Protein AF-A0A938IFK8-F1 (afdb_monomer_lite)

Secondary structure (DSSP, 8-state):
----------SHHHHHHHHHHHHHHHHHHHHHHHHTT--HHHHHHHHHHHHHHHHHHHHHHHT-TTSS-HHHHHHHTHHHHHHHHHHHHHHHHHHH-TTSS--TTEEE-TTT-SEEE-HHHHHHTTPPPTT--------------

pLDDT: mean 73.07, std 14.91, range [34.22, 92.19]

Foldseek 3Di:
DDDPPPPCPPCPVVLVVVLVVLVVVLVVLLVVCVVVVPDPVVNVVSNVVSVVVSVVSCCVPVVVVVDDDPVVVVVVVCVVVVVVVVCVVCVVVVVVPPPPDDDDQWDQDPVVRDTWGHCVVCVVVVHHGPDPDDPPDDDPDDDDD

Radius of gyration: 30.33 Å; chains: 1; bounding box: 109×41×62 Å

Structure (mmCIF, N/CA/C/O backbone):
data_AF-A0A938IFK8-F1
#
_entry.id   AF-A0A938IFK8-F1
#
loop_
_atom_site.group_PDB
_atom_site.id
_atom_site.type_symbol
_atom_site.label_atom_id
_atom_site.label_alt_id
_atom_site.label_comp_id
_atom_site.label_asym_id
_atom_site.label_entity_id
_atom_site.label_seq_id
_atom_site.pdbx_PDB_ins_code
_atom_site.Cartn_x
_atom_site.Cartn_y
_atom_site.Cartn_z
_atom_site.occupancy
_atom_site.B_iso_or_equiv
_atom_site.auth_seq_id
_atom_site.auth_comp_id
_atom_site.auth_asym_id
_atom_site.auth_atom_id
_atom_site.pdbx_PDB_model_num
ATOM 1 N N . MET A 1 1 ? -34.708 -2.913 42.495 1.00 46.12 1 MET A N 1
ATOM 2 C CA . MET A 1 1 ? -33.291 -2.964 42.077 1.00 46.12 1 MET A CA 1
ATOM 3 C C . MET A 1 1 ? -33.180 -3.944 40.924 1.00 46.12 1 MET A C 1
ATOM 5 O O . MET A 1 1 ? -33.253 -5.138 41.151 1.00 46.12 1 MET A O 1
ATOM 9 N N . SER A 1 2 ? -33.110 -3.432 39.698 1.00 47.25 2 SER A N 1
ATOM 10 C CA . SER A 1 2 ? -32.888 -4.217 38.480 1.00 47.25 2 SER A CA 1
ATOM 11 C C . SER A 1 2 ? -31.828 -3.465 37.691 1.00 47.25 2 SER A C 1
ATOM 13 O O . SER A 1 2 ? -32.149 -2.596 36.883 1.00 47.25 2 SER A O 1
ATOM 15 N N . GLY A 1 3 ? -30.567 -3.704 38.052 1.00 47.19 3 GLY A N 1
ATOM 16 C CA . GLY A 1 3 ? -29.423 -3.225 37.293 1.00 47.19 3 GLY A CA 1
ATOM 17 C C . GLY A 1 3 ? -29.429 -3.939 35.952 1.00 47.19 3 GLY A C 1
ATOM 18 O O . GLY A 1 3 ? -29.104 -5.118 35.874 1.00 47.19 3 GLY A O 1
ATOM 19 N N . HIS A 1 4 ? -29.868 -3.242 34.909 1.00 52.50 4 HIS A N 1
ATOM 20 C CA . HIS A 1 4 ? -29.527 -3.632 33.554 1.00 52.50 4 HIS A CA 1
ATOM 21 C C . HIS A 1 4 ? -28.068 -3.244 33.366 1.00 52.50 4 HIS A C 1
ATOM 23 O O . HIS A 1 4 ? -27.755 -2.095 33.061 1.00 52.50 4 HIS A O 1
ATOM 29 N N . ASP A 1 5 ? -27.190 -4.209 33.619 1.00 51.72 5 ASP A N 1
ATOM 30 C CA . ASP A 1 5 ? -25.794 -4.152 33.228 1.00 51.72 5 ASP A CA 1
ATOM 31 C C . ASP A 1 5 ? -25.744 -4.039 31.704 1.00 51.72 5 ASP A C 1
ATOM 33 O O . ASP A 1 5 ? -25.786 -5.011 30.947 1.00 51.72 5 ASP A O 1
ATOM 37 N N . GLU A 1 6 ? -25.723 -2.791 31.251 1.00 50.50 6 GLU A N 1
ATOM 38 C CA . GLU A 1 6 ? -25.460 -2.374 29.889 1.00 50.50 6 GLU A CA 1
ATOM 39 C C . GLU A 1 6 ? -23.988 -2.697 29.600 1.00 50.50 6 GLU A C 1
ATOM 41 O O . GLU A 1 6 ? -23.097 -1.844 29.606 1.00 50.50 6 GLU A O 1
ATOM 46 N N . HIS A 1 7 ? -23.700 -3.989 29.426 1.00 50.47 7 HIS A N 1
ATOM 47 C CA . HIS A 1 7 ? -22.399 -4.471 29.011 1.00 50.47 7 HIS A CA 1
ATOM 48 C C . HIS A 1 7 ? -22.117 -3.880 27.639 1.00 50.47 7 HIS A C 1
ATOM 50 O O . HIS A 1 7 ? -22.603 -4.352 26.610 1.00 50.47 7 HIS A O 1
ATOM 56 N N . LYS A 1 8 ? -21.308 -2.827 27.667 1.00 48.28 8 LYS A N 1
ATOM 57 C CA . LYS A 1 8 ? -20.650 -2.120 26.574 1.00 48.28 8 LYS A CA 1
ATOM 58 C C . LYS A 1 8 ? -19.746 -3.095 25.799 1.00 48.28 8 LYS A C 1
ATOM 60 O O . LYS A 1 8 ? -18.532 -2.935 25.753 1.00 48.28 8 LYS A O 1
ATOM 65 N N . ASN A 1 9 ? -20.339 -4.132 25.206 1.00 49.53 9 ASN A N 1
ATOM 66 C CA . ASN A 1 9 ? -19.753 -5.025 24.215 1.00 49.53 9 ASN A CA 1
ATOM 67 C C . ASN A 1 9 ? -19.531 -4.182 22.962 1.00 49.53 9 ASN A C 1
ATOM 69 O O . ASN A 1 9 ? -20.350 -4.127 22.046 1.00 49.53 9 ASN A O 1
ATOM 73 N N . PHE A 1 10 ? -18.463 -3.398 23.003 1.00 53.84 10 PHE A N 1
ATOM 74 C CA . PHE A 1 10 ? -18.147 -2.360 22.047 1.00 53.84 10 PHE A CA 1
ATOM 75 C C . PHE A 1 10 ? -17.794 -2.996 20.695 1.00 53.84 10 PHE A C 1
ATOM 77 O O . PHE A 1 10 ? -16.638 -3.276 20.422 1.00 53.84 10 PHE A O 1
ATOM 84 N N . ASN A 1 11 ? -18.824 -3.267 19.886 1.00 67.00 11 ASN A N 1
ATOM 85 C CA . ASN A 1 11 ? -18.899 -3.349 18.417 1.00 67.00 11 ASN A CA 1
ATOM 86 C C . ASN A 1 11 ? -17.776 -4.038 17.607 1.00 67.00 11 ASN A C 1
ATOM 88 O O . ASN A 1 11 ? -17.792 -3.933 16.381 1.00 67.00 11 ASN A O 1
ATOM 92 N N . ALA A 1 12 ? -16.866 -4.796 18.213 1.00 69.25 12 ALA A N 1
ATOM 93 C CA . ALA A 1 12 ? -15.831 -5.551 17.507 1.00 69.25 12 ALA A CA 1
ATOM 94 C C . ALA A 1 12 ? -16.428 -6.504 16.467 1.00 69.25 12 ALA A C 1
ATOM 96 O O . ALA A 1 12 ? -16.070 -6.454 15.292 1.00 69.25 12 ALA A O 1
ATOM 97 N N . ASN A 1 13 ? -17.445 -7.270 16.867 1.00 74.62 13 ASN A N 1
ATOM 98 C CA . ASN A 1 13 ? -18.152 -8.188 15.974 1.00 74.62 13 ASN A CA 1
ATOM 99 C C . ASN A 1 13 ? -18.848 -7.459 14.812 1.00 74.62 13 ASN A C 1
ATOM 101 O O . ASN A 1 13 ? -18.874 -7.963 13.694 1.00 74.62 13 ASN A O 1
ATOM 105 N N . LYS A 1 14 ? -19.375 -6.250 15.046 1.00 79.06 14 LYS A N 1
ATOM 106 C CA . LYS A 1 14 ? -20.060 -5.451 14.017 1.00 79.06 14 LYS A CA 1
ATOM 107 C C . LYS A 1 14 ? -19.079 -4.908 12.979 1.00 79.06 14 LYS A C 1
ATOM 109 O O . LYS A 1 14 ? -19.388 -4.889 11.791 1.00 79.06 14 LYS A O 1
ATOM 114 N N . ILE A 1 15 ? -17.902 -4.479 13.422 1.00 79.94 15 ILE A N 1
ATOM 115 C CA . ILE A 1 15 ? -16.865 -3.933 12.545 1.00 79.94 15 ILE A CA 1
ATOM 116 C C . ILE A 1 15 ? -16.182 -5.058 11.770 1.00 79.94 15 ILE A C 1
ATOM 118 O O . ILE A 1 15 ? -16.010 -4.942 10.560 1.00 79.94 15 ILE A O 1
ATOM 122 N N . PHE A 1 16 ? -15.902 -6.184 12.430 1.00 82.44 16 PHE A N 1
ATOM 123 C CA . PHE A 1 16 ? -15.425 -7.401 11.780 1.00 82.44 16 PHE A CA 1
ATOM 124 C C . PHE A 1 16 ? -16.394 -7.890 10.694 1.00 82.44 16 PHE A C 1
ATOM 126 O O . PHE A 1 16 ? -15.970 -8.197 9.582 1.00 82.44 16 PHE A O 1
ATOM 133 N N . LEU A 1 17 ? -17.703 -7.883 10.968 1.00 86.69 17 LEU A N 1
ATOM 134 C CA . LEU A 1 17 ? -18.717 -8.235 9.974 1.00 86.69 17 LEU A CA 1
ATOM 135 C C . LEU A 1 17 ? -18.710 -7.266 8.779 1.00 86.69 17 LEU A C 1
ATOM 137 O O . LEU A 1 17 ? -18.778 -7.704 7.634 1.00 86.69 17 LEU A O 1
ATOM 141 N N . TRP A 1 18 ? -18.569 -5.961 9.021 1.00 85.75 18 TRP A N 1
ATOM 142 C CA . TRP A 1 18 ? -18.434 -4.963 7.953 1.00 85.75 18 TRP A CA 1
ATOM 143 C C . TRP A 1 18 ? -17.179 -5.178 7.097 1.00 85.75 18 TRP A C 1
ATOM 145 O O . TRP A 1 18 ? -17.256 -5.131 5.871 1.00 85.75 18 TRP A O 1
ATOM 155 N N . LEU A 1 19 ? -16.036 -5.461 7.725 1.00 85.75 19 LEU A N 1
ATOM 156 C CA . LEU A 1 19 ? -14.778 -5.820 7.059 1.00 85.75 19 LEU A CA 1
ATOM 157 C C . LEU A 1 19 ? -14.926 -7.067 6.184 1.00 85.75 19 LEU A C 1
ATOM 159 O O . LEU A 1 19 ? -14.446 -7.101 5.046 1.00 85.75 19 LEU A O 1
ATOM 163 N N . PHE A 1 20 ? -15.620 -8.076 6.703 1.00 89.00 20 PHE A N 1
ATOM 164 C CA . PHE A 1 20 ? -15.907 -9.304 5.980 1.00 89.00 20 PHE A CA 1
ATOM 165 C C . PHE A 1 20 ? -16.786 -9.039 4.751 1.00 89.00 20 PHE A C 1
ATOM 167 O O . PHE A 1 20 ? -16.429 -9.450 3.648 1.00 89.00 20 PHE A O 1
ATOM 174 N N . ILE A 1 21 ? -17.871 -8.273 4.905 1.00 90.38 21 ILE A N 1
ATOM 175 C CA . ILE A 1 21 ? -18.759 -7.891 3.796 1.00 90.38 21 ILE A CA 1
ATOM 176 C C . ILE A 1 21 ? -17.995 -7.096 2.736 1.00 90.38 21 ILE A C 1
ATOM 178 O O . ILE A 1 21 ? -18.069 -7.430 1.557 1.00 90.38 21 ILE A O 1
ATOM 182 N N . PHE A 1 22 ? -17.203 -6.096 3.131 1.00 90.06 22 PHE A N 1
ATOM 183 C CA . PHE A 1 22 ? -16.374 -5.341 2.188 1.00 90.06 22 PHE A CA 1
ATOM 184 C C . PHE A 1 22 ? -15.388 -6.238 1.433 1.00 90.06 22 PHE A C 1
ATOM 186 O O . PHE A 1 22 ? -15.087 -5.986 0.270 1.00 90.06 22 PHE A O 1
ATOM 193 N N . THR A 1 23 ? -14.893 -7.300 2.068 1.00 89.25 23 THR A N 1
ATOM 194 C CA . THR A 1 23 ? -14.005 -8.273 1.421 1.00 89.25 23 THR A CA 1
ATOM 195 C C . THR A 1 23 ? -14.739 -9.170 0.444 1.00 89.25 23 THR A C 1
ATOM 197 O O . THR A 1 23 ? -14.261 -9.348 -0.673 1.00 89.25 23 THR A O 1
ATOM 200 N N . ALA A 1 24 ? -15.928 -9.644 0.800 1.00 91.50 24 ALA A N 1
ATOM 201 C CA . ALA A 1 24 ? -16.774 -10.391 -0.119 1.00 91.50 24 ALA A CA 1
ATOM 202 C C . ALA A 1 24 ? -17.172 -9.546 -1.345 1.00 91.50 24 ALA A C 1
ATOM 204 O O . ALA A 1 24 ? -17.085 -10.027 -2.473 1.00 91.50 24 ALA A O 1
ATOM 205 N N . VAL A 1 25 ? -17.546 -8.277 -1.139 1.00 90.50 25 VAL A N 1
ATOM 206 C CA . VAL A 1 25 ? -17.912 -7.345 -2.220 1.00 90.50 25 VAL A CA 1
ATOM 207 C C . VAL A 1 25 ? -16.716 -7.025 -3.116 1.00 90.50 25 VAL A C 1
ATOM 209 O O . VAL A 1 25 ? -16.869 -7.021 -4.332 1.00 90.50 25 VAL A O 1
ATOM 212 N N . GLU A 1 26 ? -15.524 -6.806 -2.558 1.00 89.00 26 GLU A N 1
ATOM 213 C CA . GLU A 1 26 ? -14.315 -6.547 -3.353 1.00 89.00 26 GLU A CA 1
ATOM 214 C C . GLU A 1 26 ? -13.932 -7.752 -4.221 1.00 89.00 26 GLU A C 1
ATOM 216 O O . GLU A 1 26 ? -13.654 -7.597 -5.409 1.00 89.00 26 GLU A O 1
ATOM 221 N N . VAL A 1 27 ? -13.968 -8.964 -3.658 1.00 88.44 27 VAL A N 1
ATOM 222 C CA . VAL A 1 27 ? -13.689 -10.196 -4.409 1.00 88.44 27 VAL A CA 1
ATOM 223 C C . VAL A 1 27 ? -14.736 -10.404 -5.500 1.00 88.44 27 VAL A C 1
ATOM 225 O O . VAL A 1 27 ? -14.385 -10.711 -6.640 1.00 88.44 27 VAL A O 1
ATOM 228 N N . ALA A 1 28 ? -16.014 -10.180 -5.185 1.00 88.81 28 ALA A N 1
ATOM 229 C CA . ALA A 1 28 ? -17.078 -10.216 -6.178 1.00 88.81 28 ALA A CA 1
ATOM 230 C C . ALA A 1 28 ? -16.830 -9.182 -7.285 1.00 88.81 28 ALA A C 1
ATOM 232 O O . ALA A 1 28 ? -16.903 -9.537 -8.455 1.00 88.81 28 ALA A O 1
ATOM 233 N N . TRP A 1 29 ? -16.456 -7.945 -6.948 1.00 86.69 29 TRP A N 1
ATOM 234 C CA . TRP A 1 29 ? -16.125 -6.899 -7.917 1.00 86.69 29 TRP A CA 1
ATOM 235 C C . TRP A 1 29 ? -14.942 -7.284 -8.813 1.00 86.69 29 TRP A C 1
ATOM 237 O O . TRP A 1 29 ? -15.017 -7.117 -10.029 1.00 86.69 29 TRP A O 1
ATOM 247 N N . GLY A 1 30 ? -13.883 -7.865 -8.244 1.00 84.38 30 GLY A N 1
ATOM 248 C CA . GLY A 1 30 ? -12.730 -8.353 -9.000 1.00 84.38 30 GLY A CA 1
ATOM 249 C C . GLY A 1 30 ? -13.101 -9.466 -9.983 1.00 84.38 30 GLY A C 1
ATOM 250 O O . GLY A 1 30 ? -12.741 -9.406 -11.157 1.00 84.38 30 GLY A O 1
ATOM 251 N N . ILE A 1 31 ? -13.877 -10.456 -9.537 1.00 85.00 31 ILE A N 1
ATOM 252 C CA . ILE A 1 31 ? -14.282 -11.600 -10.368 1.00 85.00 31 ILE A CA 1
ATOM 253 C C . ILE A 1 31 ? -15.296 -11.177 -11.439 1.00 85.00 31 ILE A C 1
ATOM 255 O O . ILE A 1 31 ? -15.154 -11.544 -12.608 1.00 85.00 31 ILE A O 1
ATOM 259 N N . LEU A 1 32 ? -16.326 -10.415 -11.063 1.00 83.50 32 LEU A N 1
ATOM 260 C CA . LEU A 1 32 ? -17.389 -9.989 -11.975 1.00 83.50 32 LEU A CA 1
ATOM 261 C C . LEU A 1 32 ? -16.874 -8.950 -12.973 1.00 83.50 32 LEU A C 1
ATOM 263 O O . LEU A 1 32 ? -17.144 -9.069 -14.165 1.00 83.50 32 LEU A O 1
ATOM 267 N N . GLY A 1 33 ? -16.070 -7.988 -12.513 1.00 78.75 33 GLY A N 1
ATOM 268 C CA . GLY A 1 33 ? -15.434 -6.992 -13.371 1.00 78.75 33 GLY A CA 1
ATOM 269 C C . GLY A 1 33 ? -14.487 -7.624 -14.391 1.00 78.75 33 GLY A C 1
ATOM 270 O O . GLY A 1 33 ? -14.470 -7.205 -15.549 1.00 78.75 33 GLY A O 1
ATOM 271 N N . HIS A 1 34 ? -13.764 -8.682 -14.004 1.00 75.75 34 HIS A N 1
ATOM 272 C CA . HIS A 1 34 ? -12.922 -9.444 -14.928 1.00 75.75 34 HIS A CA 1
ATOM 273 C C . HIS A 1 34 ? -13.755 -10.215 -15.963 1.00 75.75 34 HIS A C 1
ATOM 275 O O . HIS A 1 34 ? -13.419 -10.222 -17.145 1.00 75.75 34 HIS A O 1
ATOM 281 N N . LYS A 1 35 ? -14.871 -10.837 -15.555 1.00 75.81 35 LYS A N 1
ATOM 282 C CA . LYS A 1 35 ? -15.774 -11.549 -16.480 1.00 75.81 35 LYS A CA 1
ATOM 283 C C . LYS A 1 35 ? -16.474 -10.617 -17.473 1.00 75.81 35 LYS A C 1
ATOM 285 O O . LYS A 1 35 ? -16.643 -10.993 -18.629 1.00 75.81 35 LYS A O 1
ATOM 290 N N . TRP A 1 36 ? -16.853 -9.412 -17.051 1.00 75.81 36 TRP A N 1
ATOM 291 C CA . TRP A 1 36 ? -17.554 -8.442 -17.900 1.00 75.81 36 TRP A CA 1
ATOM 292 C C . TRP A 1 36 ? -16.646 -7.570 -18.779 1.00 75.81 36 TRP A C 1
ATOM 294 O O . TRP A 1 36 ? -17.151 -6.666 -19.438 1.00 75.81 36 TRP A O 1
ATOM 304 N N . HIS A 1 37 ? -15.332 -7.837 -18.834 1.00 72.62 37 HIS A N 1
ATOM 305 C CA . HIS A 1 37 ? -14.366 -7.005 -19.572 1.00 72.62 37 HIS A CA 1
ATOM 306 C C . HIS A 1 37 ? -14.482 -5.515 -19.225 1.00 72.62 37 HIS A C 1
ATOM 308 O O . HIS A 1 37 ? -14.297 -4.630 -20.063 1.00 72.62 37 HIS A O 1
ATOM 314 N N . VAL A 1 38 ? -14.784 -5.228 -17.960 1.00 69.75 38 VAL A N 1
ATOM 315 C CA . VAL A 1 38 ? -14.799 -3.860 -17.465 1.00 69.75 38 VAL A CA 1
ATOM 316 C C . VAL A 1 38 ? -13.380 -3.312 -17.608 1.00 69.75 38 VAL A C 1
ATOM 318 O O . VAL A 1 38 ? -12.410 -3.990 -17.264 1.00 69.75 38 VAL A O 1
ATOM 321 N N . GLY A 1 39 ? -13.242 -2.111 -18.175 1.00 77.44 39 GLY A N 1
ATOM 322 C CA . GLY A 1 39 ? -11.937 -1.535 -18.495 1.00 77.44 39 GLY A CA 1
ATOM 323 C C . GLY A 1 39 ? -10.958 -1.633 -17.320 1.00 77.44 39 GLY A C 1
ATOM 324 O O . GLY A 1 39 ? -11.298 -1.288 -16.188 1.00 77.44 39 GLY A O 1
ATOM 325 N N . LYS A 1 40 ? -9.724 -2.074 -17.604 1.00 79.06 40 LYS A N 1
ATOM 326 C CA . LYS A 1 40 ? -8.624 -2.232 -16.631 1.00 79.06 40 LYS A CA 1
ATOM 327 C C . LYS A 1 40 ? -8.518 -1.089 -15.600 1.00 79.06 40 LYS A C 1
ATOM 329 O O . LYS A 1 40 ? -8.409 -1.409 -14.416 1.00 79.06 40 LYS A O 1
ATOM 334 N N . PRO A 1 41 ? -8.599 0.208 -15.976 1.00 80.75 41 PRO A N 1
ATOM 335 C CA . PRO A 1 41 ? -8.511 1.289 -14.991 1.00 80.75 41 PRO A CA 1
ATOM 336 C C . PRO A 1 41 ? -9.694 1.333 -14.014 1.00 80.75 41 PRO A C 1
ATOM 338 O O . PRO A 1 41 ? -9.504 1.694 -12.858 1.00 80.75 41 PRO A O 1
ATOM 341 N N . LEU A 1 42 ? -10.900 0.940 -14.434 1.00 83.19 42 LEU A N 1
ATOM 342 C CA . LEU A 1 42 ? -12.084 0.964 -13.572 1.00 83.19 42 LEU A CA 1
ATOM 343 C C . LEU A 1 42 ? -12.068 -0.186 -12.554 1.00 83.19 42 LEU A C 1
ATOM 345 O O . LEU A 1 42 ? -12.447 0.003 -11.400 1.00 83.19 42 LEU A O 1
ATOM 349 N N . LEU A 1 43 ? -11.568 -1.356 -12.961 1.00 84.50 43 LEU A N 1
ATOM 350 C CA . LEU A 1 43 ? -11.312 -2.484 -12.060 1.00 84.50 43 LEU A CA 1
ATOM 351 C C . LEU A 1 43 ? -10.316 -2.097 -10.964 1.00 84.50 43 LEU A C 1
ATOM 353 O O . LEU A 1 43 ? -10.602 -2.271 -9.781 1.00 84.50 43 LEU A O 1
ATOM 357 N N . TRP A 1 44 ? -9.181 -1.519 -11.365 1.00 83.12 44 TRP A N 1
ATOM 358 C CA . TRP A 1 44 ? -8.136 -1.069 -10.446 1.00 83.12 44 TRP A CA 1
ATOM 359 C C . TRP A 1 44 ? -8.612 0.064 -9.535 1.00 83.12 44 TRP A C 1
ATOM 361 O O . TRP A 1 44 ? -8.373 0.015 -8.332 1.00 83.12 44 TRP A O 1
ATOM 371 N N . GLY A 1 45 ? -9.330 1.051 -10.079 1.00 86.88 45 GLY A N 1
ATOM 372 C CA . GLY A 1 45 ? -9.889 2.154 -9.299 1.00 86.88 45 GLY A CA 1
ATOM 373 C C . GLY A 1 45 ? -10.907 1.681 -8.260 1.00 86.88 45 GLY A C 1
ATOM 374 O O . GLY A 1 45 ? -10.850 2.110 -7.109 1.00 86.88 45 GLY A O 1
ATOM 375 N N . GLY A 1 46 ? -11.791 0.750 -8.633 1.00 83.81 46 GLY A N 1
ATOM 376 C CA . GLY A 1 46 ? -12.751 0.146 -7.709 1.00 83.81 46 GLY A CA 1
ATOM 377 C C . GLY A 1 46 ? -12.070 -0.643 -6.589 1.00 83.81 46 GLY A C 1
ATOM 378 O O . GLY A 1 46 ? -12.399 -0.445 -5.421 1.00 83.81 46 GLY A O 1
ATOM 379 N N . LEU A 1 47 ? -11.076 -1.475 -6.925 1.00 85.88 47 LEU A N 1
ATOM 380 C CA . LEU A 1 47 ? -10.278 -2.209 -5.933 1.00 85.88 47 LEU A CA 1
ATOM 381 C C . LEU A 1 47 ? -9.566 -1.257 -4.966 1.00 85.88 47 LEU A C 1
ATOM 383 O O . LEU A 1 47 ? -9.645 -1.435 -3.753 1.00 85.88 47 LEU A O 1
ATOM 387 N N . LEU A 1 48 ? -8.920 -0.212 -5.491 1.00 88.19 48 LEU A N 1
ATOM 388 C CA . LEU A 1 48 ? -8.214 0.776 -4.679 1.00 88.19 48 LEU A CA 1
ATOM 389 C C . LEU A 1 48 ? -9.171 1.520 -3.738 1.00 88.19 48 LEU A C 1
ATOM 391 O O . LEU A 1 48 ? -8.858 1.721 -2.566 1.00 88.19 48 LEU A O 1
ATOM 395 N N . PHE A 1 49 ? -10.355 1.893 -4.222 1.00 87.94 49 PHE A N 1
ATOM 396 C CA . PHE A 1 49 ? -11.374 2.553 -3.411 1.00 87.94 49 PHE A CA 1
ATOM 397 C C . PHE A 1 49 ? -11.876 1.660 -2.264 1.00 87.94 49 PHE A C 1
ATOM 399 O O . PHE A 1 49 ? -11.960 2.111 -1.119 1.00 87.94 49 PHE A O 1
ATOM 406 N N . PHE A 1 50 ? -12.147 0.378 -2.535 1.00 87.31 50 PHE A N 1
ATOM 407 C CA . PHE A 1 50 ? -12.525 -0.587 -1.498 1.00 87.31 50 PHE A CA 1
ATOM 408 C C . PHE A 1 50 ? -11.399 -0.832 -0.488 1.00 87.31 50 PHE A C 1
ATOM 410 O O . PHE A 1 50 ? -11.663 -0.901 0.716 1.00 87.31 50 PHE A O 1
ATOM 417 N N . ALA A 1 51 ? -10.149 -0.887 -0.949 1.00 85.44 51 ALA A N 1
ATOM 418 C CA . ALA A 1 51 ? -8.983 -0.997 -0.082 1.00 85.44 51 ALA A CA 1
ATOM 419 C C . ALA A 1 51 ? -8.846 0.220 0.852 1.00 85.44 51 ALA A C 1
ATOM 421 O O . ALA A 1 51 ? -8.610 0.049 2.049 1.00 85.44 51 ALA A O 1
ATOM 422 N N . LEU A 1 52 ? -9.069 1.441 0.348 1.00 85.38 52 LEU A N 1
ATOM 423 C CA . LEU A 1 52 ? -9.060 2.661 1.165 1.00 85.38 52 LEU A CA 1
ATOM 424 C C . LEU A 1 52 ? -10.173 2.656 2.217 1.00 85.38 52 LEU A C 1
ATOM 426 O O . LEU A 1 52 ? -9.906 2.945 3.383 1.00 85.38 52 LEU A O 1
ATOM 430 N N . LEU A 1 53 ? -11.400 2.281 1.842 1.00 85.88 53 LEU A N 1
ATOM 431 C CA . LEU A 1 53 ? -12.517 2.172 2.786 1.00 85.88 53 LEU A CA 1
ATOM 432 C C . LEU A 1 53 ? -12.211 1.178 3.908 1.00 85.88 53 LEU A C 1
ATOM 434 O O . LEU A 1 53 ? -12.389 1.502 5.081 1.00 85.88 53 LEU A O 1
ATOM 438 N N . LYS A 1 54 ? -11.684 -0.004 3.573 1.00 85.06 54 LYS A N 1
ATOM 439 C CA . LYS A 1 54 ? -11.237 -0.976 4.580 1.00 85.06 54 LYS A CA 1
ATOM 440 C C . LYS A 1 54 ? -10.139 -0.406 5.466 1.00 85.06 54 LYS A C 1
ATOM 442 O O . LYS A 1 54 ? -10.218 -0.563 6.679 1.00 85.06 54 LYS A O 1
ATOM 447 N N . GLY A 1 55 ? -9.163 0.289 4.883 1.00 82.50 55 GLY A N 1
ATOM 448 C CA . GLY A 1 55 ? -8.107 0.973 5.626 1.00 82.50 55 GLY A CA 1
ATOM 449 C C . GLY A 1 55 ? -8.670 1.953 6.655 1.00 82.50 55 GLY A C 1
ATOM 450 O O . GLY A 1 55 ? -8.262 1.920 7.813 1.00 82.50 55 GLY A O 1
ATOM 451 N N . VAL A 1 56 ? -9.672 2.752 6.276 1.00 79.75 56 VAL A N 1
ATOM 452 C CA . VAL A 1 56 ? -10.367 3.675 7.187 1.00 79.75 56 VAL A CA 1
ATOM 453 C C . VAL A 1 56 ? -11.132 2.922 8.279 1.00 79.75 56 VAL A C 1
ATOM 455 O O . VAL A 1 56 ? -11.031 3.303 9.443 1.00 79.75 56 VAL A O 1
ATOM 458 N N . LEU A 1 57 ? -11.850 1.837 7.956 1.00 79.38 57 LEU A N 1
ATOM 459 C CA . LEU A 1 57 ? -12.535 1.013 8.964 1.00 79.38 57 LEU A CA 1
ATOM 460 C C . LEU A 1 57 ? -11.549 0.393 9.969 1.00 79.38 57 LEU A C 1
ATOM 462 O O . LEU A 1 57 ? -11.828 0.381 11.166 1.00 79.38 57 LEU A O 1
ATOM 466 N N . ILE A 1 58 ? -10.395 -0.086 9.498 1.00 79.94 58 ILE A N 1
ATOM 467 C CA . ILE A 1 58 ? -9.316 -0.644 10.326 1.00 79.94 58 ILE A CA 1
ATOM 468 C C . ILE A 1 58 ? -8.714 0.447 11.216 1.00 79.94 58 ILE A C 1
ATOM 470 O O . ILE A 1 58 ? -8.563 0.220 12.415 1.00 79.94 58 ILE A O 1
ATOM 474 N N . LEU A 1 59 ? -8.436 1.638 10.672 1.00 74.25 59 LEU A N 1
ATOM 475 C CA . LEU A 1 59 ? -7.973 2.800 11.440 1.00 74.25 59 LEU A CA 1
ATOM 476 C C . LEU A 1 59 ? -8.981 3.174 12.536 1.00 74.25 59 LEU A C 1
ATOM 478 O O . LEU A 1 59 ? -8.623 3.377 13.691 1.00 74.25 59 LEU A O 1
ATOM 482 N N . GLN A 1 60 ? -10.263 3.244 12.188 1.00 72.50 60 GLN A N 1
ATOM 483 C CA . GLN A 1 60 ? -11.325 3.571 13.134 1.00 72.50 60 GLN A CA 1
ATOM 484 C C . GLN A 1 60 ? -11.432 2.513 14.248 1.00 72.50 60 GLN A C 1
ATOM 486 O O . GLN A 1 60 ? -11.711 2.861 15.396 1.00 72.50 60 GLN A O 1
ATOM 491 N N . TYR A 1 61 ? -11.214 1.237 13.905 1.00 70.94 61 TYR A N 1
ATOM 492 C CA . TYR A 1 61 ? -11.360 0.083 14.791 1.00 70.94 61 TYR A CA 1
ATOM 493 C C . TYR A 1 61 ? -10.163 -0.142 15.716 1.00 70.94 61 TYR A C 1
ATOM 495 O O . TYR A 1 61 ? -10.311 -0.076 16.934 1.00 70.94 61 TYR A O 1
ATOM 503 N N . PHE A 1 62 ? -8.982 -0.401 15.149 1.00 65.81 62 PHE A N 1
ATOM 504 C CA . PHE A 1 62 ? -7.779 -0.745 15.909 1.00 65.81 62 PHE A CA 1
ATOM 505 C C . PHE A 1 62 ? -7.168 0.466 16.599 1.00 65.81 62 PHE A C 1
ATOM 507 O O . PHE A 1 62 ? -6.617 0.337 17.687 1.00 65.81 62 PHE A O 1
ATOM 514 N N . MET A 1 63 ? -7.274 1.644 15.983 1.00 60.72 63 MET A N 1
ATOM 515 C CA . MET A 1 63 ? -6.670 2.861 16.513 1.00 60.72 63 MET A CA 1
ATOM 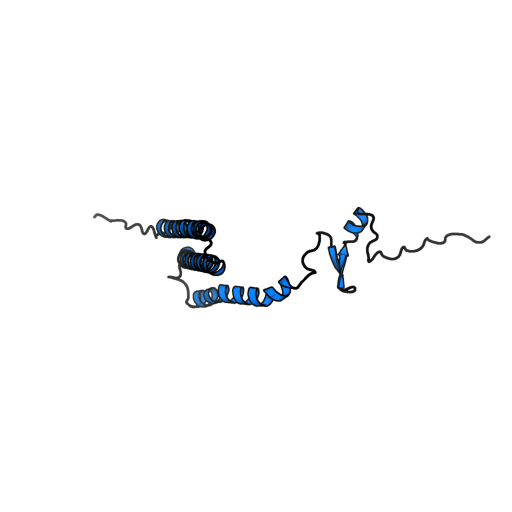516 C C . MET A 1 63 ? -7.626 3.740 17.301 1.00 60.72 63 MET A C 1
ATOM 518 O O . MET A 1 63 ? -7.248 4.861 17.617 1.00 60.72 63 MET A O 1
ATOM 522 N N . HIS A 1 64 ? -8.834 3.253 17.623 1.00 62.25 64 HIS A N 1
ATOM 523 C CA . HIS A 1 64 ? -9.789 3.86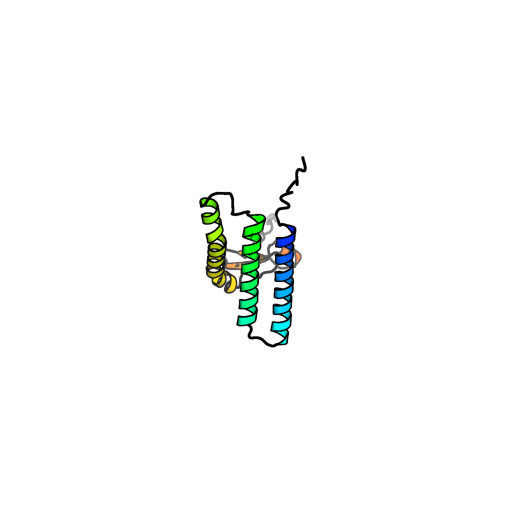9 18.551 1.00 62.25 64 HIS A CA 1
ATOM 524 C C . HIS A 1 64 ? -9.648 5.402 18.627 1.00 62.25 64 HIS A C 1
ATOM 526 O O . HIS A 1 64 ? -9.496 5.972 19.710 1.00 62.25 64 HIS A O 1
ATOM 532 N N . PHE A 1 65 ? -9.684 6.077 17.462 1.00 58.31 65 PHE A N 1
ATOM 533 C CA . PHE A 1 65 ? -9.266 7.483 17.257 1.00 58.31 65 PHE A CA 1
ATOM 534 C C . PHE A 1 65 ? -10.086 8.508 18.061 1.00 58.31 65 PHE A C 1
ATOM 536 O O . PHE A 1 65 ? -9.985 9.725 17.885 1.00 58.31 65 PHE A O 1
ATOM 543 N N . ARG A 1 66 ? -10.962 8.005 18.919 1.00 52.19 66 ARG A N 1
ATOM 544 C CA . ARG A 1 66 ? -11.847 8.713 19.810 1.00 52.19 66 ARG A CA 1
ATOM 545 C C . ARG A 1 66 ? -11.154 9.226 21.079 1.00 52.19 66 ARG A C 1
ATOM 547 O O . ARG A 1 66 ? -11.766 10.086 21.697 1.00 52.19 66 ARG A O 1
ATOM 554 N N . PHE A 1 67 ? -9.941 8.774 21.456 1.00 53.41 67 PHE A N 1
ATOM 555 C CA . PHE A 1 67 ? -9.387 9.118 22.786 1.00 53.41 67 PHE A CA 1
ATOM 556 C C . PHE A 1 67 ? -7.912 9.540 22.931 1.00 53.41 67 PHE A C 1
ATOM 558 O O . PHE A 1 67 ? -7.584 10.025 24.008 1.00 53.41 67 PHE A O 1
ATOM 565 N N . GLU A 1 68 ? -7.044 9.491 21.915 1.00 53.03 68 GLU A N 1
ATOM 566 C CA . GLU A 1 68 ? -5.673 10.027 22.054 1.00 53.03 68 GLU A CA 1
ATOM 567 C C . GLU A 1 68 ? -5.326 11.103 21.012 1.00 53.03 68 GLU A C 1
ATOM 569 O O . GLU A 1 68 ? -5.615 10.969 19.824 1.00 53.03 68 GLU A O 1
ATOM 574 N N . GLY A 1 69 ? -4.750 12.195 21.533 1.00 62.12 69 GLY A N 1
ATOM 575 C CA . GLY A 1 69 ? -4.100 13.357 20.916 1.00 62.12 69 GLY A CA 1
ATOM 576 C C . GLY A 1 69 ? -4.319 13.666 19.431 1.00 62.12 69 GLY A C 1
ATOM 577 O O . GLY A 1 69 ? -3.929 12.913 18.542 1.00 62.12 69 GLY A O 1
ATOM 578 N N . TRP A 1 70 ? -4.754 14.900 19.150 1.00 68.38 70 TRP A N 1
ATOM 579 C CA . TRP A 1 70 ? -4.713 15.520 17.813 1.00 68.38 70 TRP A CA 1
ATOM 580 C C . TRP A 1 70 ? -3.335 15.385 17.123 1.00 68.38 70 TRP A C 1
ATOM 582 O O . TRP A 1 70 ? -3.260 15.267 15.903 1.00 68.38 70 TRP A O 1
ATOM 592 N N . ILE A 1 71 ? -2.264 15.287 17.916 1.00 70.75 71 ILE A N 1
ATOM 593 C CA . ILE A 1 71 ? -0.881 15.043 17.485 1.00 70.75 71 ILE A CA 1
ATOM 594 C C . ILE A 1 71 ? -0.707 13.669 16.811 1.00 70.75 71 ILE A C 1
ATOM 596 O O . ILE A 1 71 ? -0.096 13.585 15.750 1.00 70.75 71 ILE A O 1
ATOM 600 N N . VAL A 1 72 ? -1.281 12.596 17.366 1.00 70.44 72 VAL A N 1
ATOM 601 C CA . VAL A 1 72 ? -1.160 11.233 16.810 1.00 70.44 72 VAL A CA 1
ATOM 602 C C . VAL A 1 72 ? -1.946 11.117 15.498 1.00 70.44 72 VAL A C 1
ATOM 604 O O . VAL A 1 72 ? -1.455 10.552 14.521 1.00 70.44 72 VAL A O 1
ATOM 607 N N . LYS A 1 73 ? -3.121 11.764 15.424 1.00 69.50 73 LYS A N 1
ATOM 608 C CA . LYS A 1 73 ? -3.879 11.945 14.168 1.00 69.50 73 LYS A CA 1
ATOM 609 C C . LYS A 1 73 ? -3.056 12.659 13.100 1.00 69.50 73 LYS A C 1
ATOM 611 O O . LYS A 1 73 ? -3.032 12.214 11.955 1.00 69.50 73 LYS A O 1
ATOM 616 N N . GLY A 1 74 ? -2.377 13.738 13.487 1.00 73.50 74 GLY A N 1
ATOM 617 C CA . GLY A 1 74 ? -1.503 14.503 12.604 1.00 73.50 74 GLY A CA 1
ATOM 618 C C . GLY A 1 74 ? -0.292 13.714 12.103 1.00 73.50 74 GLY A C 1
ATOM 619 O O . GLY A 1 74 ? 0.180 13.996 11.010 1.00 73.50 74 GLY A O 1
ATOM 620 N N . LEU A 1 75 ? 0.180 12.711 12.852 1.00 77.88 75 LEU A N 1
ATOM 621 C CA . LEU A 1 75 ? 1.330 11.886 12.469 1.00 77.88 75 LEU A CA 1
ATOM 622 C C . LEU A 1 75 ? 0.960 10.723 11.534 1.00 77.88 75 LEU A C 1
ATOM 624 O O . LEU A 1 75 ? 1.706 10.428 10.603 1.00 77.88 75 LEU A O 1
ATOM 628 N N . ILE A 1 76 ? -0.198 10.088 11.745 1.00 79.38 76 ILE A N 1
ATOM 629 C CA . ILE A 1 76 ? -0.639 8.919 10.960 1.00 79.38 76 ILE A CA 1
ATOM 630 C C . ILE A 1 76 ? -1.259 9.318 9.621 1.00 79.38 76 ILE A C 1
ATOM 632 O O . ILE A 1 76 ? -1.061 8.629 8.624 1.00 79.38 76 ILE A O 1
ATOM 636 N N . ALA A 1 77 ? -1.995 10.433 9.571 1.00 78.56 77 ALA A N 1
ATOM 637 C CA . ALA A 1 77 ? -2.611 10.926 8.339 1.00 78.56 77 ALA A CA 1
ATOM 638 C C . ALA A 1 77 ? -1.617 11.142 7.171 1.00 78.56 77 ALA A C 1
ATOM 640 O O . ALA A 1 77 ? -1.941 10.745 6.050 1.00 78.56 77 ALA A O 1
ATOM 641 N N . PRO A 1 78 ? -0.412 11.714 7.376 1.00 83.56 78 PRO A N 1
ATOM 642 C CA . PRO A 1 78 ? 0.560 11.882 6.303 1.00 83.56 78 PRO A CA 1
ATOM 643 C C . PRO A 1 78 ? 1.342 10.608 5.990 1.00 83.56 78 PRO A C 1
ATOM 645 O O . PRO A 1 78 ? 1.939 10.546 4.925 1.00 83.56 78 PRO A O 1
ATOM 648 N N . THR A 1 79 ? 1.361 9.587 6.852 1.00 84.00 79 THR A N 1
ATOM 649 C CA . THR A 1 79 ? 2.133 8.358 6.601 1.00 84.00 79 THR A CA 1
ATOM 650 C C . THR A 1 79 ? 1.769 7.661 5.278 1.00 84.00 79 THR A C 1
ATOM 652 O O . THR A 1 79 ? 2.684 7.398 4.498 1.00 84.00 79 THR A O 1
ATOM 655 N N . PRO A 1 80 ? 0.487 7.395 4.941 1.00 81.88 80 PRO A N 1
ATOM 656 C CA . PRO A 1 80 ? 0.143 6.790 3.653 1.00 81.88 80 PRO A CA 1
ATOM 657 C C . PRO A 1 80 ? 0.471 7.709 2.468 1.00 81.88 80 PRO A C 1
ATOM 659 O O . PRO A 1 80 ? 0.862 7.220 1.411 1.00 81.88 80 PRO A O 1
ATOM 662 N N . ILE A 1 81 ? 0.376 9.032 2.650 1.00 85.81 81 ILE A N 1
ATOM 663 C CA . ILE A 1 81 ? 0.761 10.019 1.630 1.00 85.81 81 ILE A CA 1
ATOM 664 C C . ILE A 1 81 ? 2.274 9.966 1.401 1.00 85.81 81 ILE A C 1
ATOM 666 O O . ILE A 1 81 ? 2.724 9.903 0.262 1.00 85.81 81 ILE A O 1
ATOM 670 N N . LEU A 1 82 ? 3.062 9.930 2.474 1.00 90.31 82 LEU A N 1
ATOM 671 C CA . LEU A 1 82 ? 4.516 9.851 2.418 1.00 90.31 82 LEU A CA 1
ATOM 672 C C . LEU A 1 82 ? 4.970 8.554 1.742 1.00 90.31 82 LEU A C 1
ATOM 674 O O . LEU A 1 82 ? 5.831 8.597 0.871 1.00 90.31 82 LEU A O 1
ATOM 678 N N . ILE A 1 83 ? 4.350 7.419 2.077 1.00 89.56 83 ILE A N 1
ATOM 679 C CA . ILE A 1 83 ? 4.612 6.137 1.409 1.00 89.56 83 ILE A CA 1
ATOM 680 C C . ILE A 1 83 ? 4.295 6.234 -0.086 1.00 89.56 83 ILE A C 1
ATOM 682 O O . ILE A 1 83 ? 5.108 5.812 -0.905 1.00 89.56 83 ILE A O 1
ATOM 686 N N . ALA A 1 84 ? 3.155 6.823 -0.459 1.00 88.50 84 ALA A N 1
ATOM 687 C CA . ALA A 1 84 ? 2.793 6.999 -1.863 1.00 88.50 84 ALA A CA 1
ATOM 688 C C . ALA A 1 84 ? 3.813 7.870 -2.620 1.00 88.50 84 ALA A C 1
ATOM 690 O O . ALA A 1 84 ? 4.201 7.529 -3.739 1.00 88.50 84 ALA A O 1
ATOM 691 N N . VAL A 1 85 ? 4.295 8.954 -2.001 1.00 91.50 85 VAL A N 1
ATOM 692 C CA . VAL A 1 85 ? 5.343 9.818 -2.569 1.00 91.50 85 VAL A CA 1
ATOM 693 C C . VAL A 1 85 ? 6.650 9.047 -2.747 1.00 91.50 85 VAL A C 1
ATOM 695 O O . VAL A 1 85 ? 7.2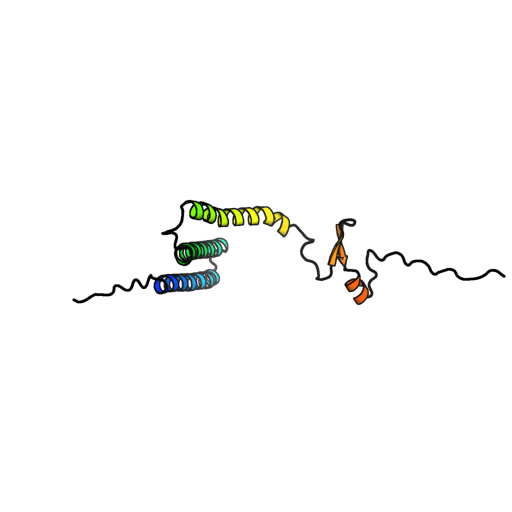15 9.071 -3.836 1.00 91.50 85 VAL A O 1
ATOM 698 N N . ILE A 1 86 ? 7.103 8.323 -1.719 1.00 92.19 86 ILE A N 1
ATOM 699 C CA . ILE A 1 86 ? 8.321 7.501 -1.762 1.00 92.19 86 ILE A CA 1
ATOM 700 C C . ILE A 1 86 ? 8.228 6.485 -2.902 1.00 92.19 86 ILE A C 1
ATOM 702 O O . ILE A 1 86 ? 9.108 6.454 -3.757 1.00 92.19 86 ILE A O 1
ATOM 706 N N . ILE A 1 87 ? 7.144 5.706 -2.971 1.00 91.12 87 ILE A N 1
ATOM 707 C CA . ILE A 1 87 ? 6.943 4.717 -4.039 1.00 91.12 87 ILE A CA 1
ATOM 708 C C . ILE A 1 87 ? 6.975 5.393 -5.410 1.00 91.12 87 ILE A C 1
ATOM 710 O O . ILE A 1 87 ? 7.631 4.887 -6.311 1.00 91.12 87 ILE A O 1
ATOM 714 N N . THR A 1 88 ? 6.319 6.541 -5.575 1.00 90.38 88 THR A N 1
ATOM 715 C CA . THR A 1 88 ? 6.269 7.240 -6.868 1.00 90.38 88 THR A CA 1
ATOM 716 C C . THR A 1 88 ? 7.645 7.750 -7.298 1.00 90.38 88 THR A C 1
ATOM 718 O O . THR A 1 88 ? 8.013 7.601 -8.459 1.00 90.38 88 THR A O 1
ATOM 721 N N . VAL A 1 89 ? 8.422 8.317 -6.372 1.00 92.19 89 VAL A N 1
ATOM 722 C CA . VAL A 1 89 ? 9.763 8.857 -6.652 1.00 92.19 89 VAL A CA 1
ATOM 723 C C . VAL A 1 89 ? 10.784 7.744 -6.899 1.00 92.19 89 VAL A C 1
ATOM 725 O O . VAL A 1 89 ? 11.621 7.876 -7.787 1.00 92.19 89 VAL A O 1
ATOM 728 N N . LEU A 1 90 ? 10.708 6.637 -6.155 1.00 88.94 90 LEU A N 1
ATOM 729 C CA . LEU A 1 90 ? 11.605 5.486 -6.317 1.00 88.94 90 LEU A CA 1
ATOM 730 C C . LEU A 1 90 ? 11.198 4.559 -7.463 1.00 88.94 90 LEU A C 1
ATOM 732 O O . LEU A 1 90 ? 12.045 3.843 -7.987 1.00 88.94 90 LEU A O 1
ATOM 736 N N . SER A 1 91 ? 9.930 4.557 -7.879 1.00 89.56 91 SER A N 1
ATOM 737 C CA . SER A 1 91 ? 9.445 3.694 -8.958 1.00 89.56 91 SER A CA 1
ATOM 738 C C . SER A 1 91 ? 10.268 3.794 -10.249 1.00 89.56 91 SER A C 1
ATOM 740 O O . SER A 1 91 ? 10.606 2.727 -10.760 1.00 89.56 91 SER A O 1
ATOM 742 N N . PRO A 1 92 ? 10.625 4.978 -10.790 1.00 87.44 92 PRO A N 1
ATOM 743 C CA . PRO A 1 92 ? 11.455 5.047 -11.993 1.00 87.44 92 PRO A CA 1
ATOM 744 C C . PRO A 1 92 ? 12.878 4.527 -11.764 1.00 87.44 92 PRO A C 1
ATOM 746 O O . PRO A 1 92 ? 13.424 3.880 -12.651 1.00 87.44 92 PRO A O 1
ATOM 749 N N . ASP A 1 93 ? 13.463 4.762 -10.586 1.00 85.50 93 ASP A N 1
ATOM 750 C CA . ASP A 1 93 ? 14.806 4.276 -10.253 1.00 85.50 93 ASP A CA 1
ATOM 751 C C . ASP A 1 93 ? 14.832 2.743 -10.187 1.00 85.50 93 ASP A C 1
ATOM 753 O O . ASP A 1 93 ? 15.627 2.095 -10.861 1.00 85.50 93 ASP A O 1
ATOM 757 N N . VAL A 1 94 ? 13.875 2.142 -9.478 1.00 84.12 94 VAL A N 1
ATOM 758 C CA . VAL A 1 94 ? 13.746 0.682 -9.361 1.00 84.12 94 VAL A CA 1
ATOM 759 C C . VAL A 1 94 ? 13.369 0.038 -10.700 1.00 84.12 94 VAL A C 1
ATOM 761 O O . VAL A 1 94 ? 13.916 -1.007 -11.048 1.00 84.12 94 VAL A O 1
ATOM 764 N N . ALA A 1 95 ? 12.458 0.643 -11.470 1.00 84.56 95 ALA A N 1
ATOM 765 C CA . ALA A 1 95 ? 11.980 0.078 -12.734 1.00 84.56 95 ALA A CA 1
ATOM 766 C C . ALA A 1 95 ? 13.028 0.133 -13.855 1.00 84.56 95 ALA A C 1
ATOM 768 O O . ALA A 1 95 ? 13.077 -0.766 -14.693 1.00 84.56 95 ALA A O 1
ATOM 769 N N . CYS A 1 96 ? 13.871 1.168 -13.874 1.00 81.38 96 CYS A N 1
ATOM 770 C CA . CYS A 1 96 ? 14.919 1.331 -14.882 1.00 81.38 96 CYS A CA 1
ATOM 771 C C . CYS A 1 96 ? 16.259 0.702 -14.468 1.00 81.38 96 CYS A C 1
ATOM 773 O O . CYS A 1 96 ? 17.208 0.699 -15.257 1.00 81.38 96 CYS A O 1
ATOM 775 N N . ASN A 1 97 ? 16.363 0.142 -13.259 1.00 79.94 97 ASN A N 1
ATOM 776 C CA . ASN A 1 97 ? 17.586 -0.492 -12.789 1.00 79.94 97 ASN A CA 1
ATOM 777 C C . ASN A 1 97 ? 17.699 -1.943 -13.282 1.00 79.94 97 ASN A C 1
ATOM 779 O O . ASN A 1 97 ? 17.344 -2.902 -12.597 1.00 79.94 97 ASN A O 1
ATOM 783 N N . GLY A 1 98 ? 18.284 -2.111 -14.470 1.00 75.12 98 GLY A N 1
ATOM 784 C CA . GLY A 1 98 ? 18.581 -3.427 -15.052 1.00 75.12 98 GLY A CA 1
ATOM 785 C C . GLY A 1 98 ? 19.589 -4.273 -14.260 1.00 75.12 98 GLY A C 1
ATOM 786 O O . GLY A 1 98 ? 19.840 -5.415 -14.632 1.00 75.12 98 GLY A O 1
ATOM 787 N N . LYS A 1 99 ? 20.172 -3.737 -13.179 1.00 72.75 99 LYS A N 1
ATOM 788 C CA . LYS A 1 99 ? 21.145 -4.426 -12.319 1.00 72.75 99 LYS A CA 1
ATOM 789 C C . LYS A 1 99 ? 20.535 -4.968 -11.022 1.00 72.75 99 LYS A C 1
ATOM 791 O O . LYS A 1 99 ? 21.274 -5.452 -10.176 1.00 72.75 99 LYS A O 1
ATOM 796 N N . LEU A 1 100 ? 19.215 -4.867 -10.849 1.00 73.00 100 LEU A N 1
ATOM 797 C CA . LEU A 1 100 ? 18.529 -5.297 -9.626 1.00 73.00 100 LEU A CA 1
ATOM 798 C C . LEU A 1 100 ? 18.139 -6.786 -9.634 1.00 73.00 100 LEU A C 1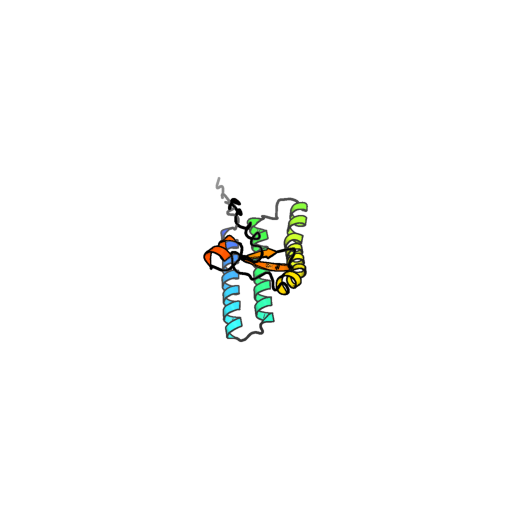
ATOM 800 O O . LEU A 1 100 ? 17.959 -7.382 -8.575 1.00 73.00 100 LEU A O 1
ATOM 804 N N . ASN A 1 101 ? 17.972 -7.378 -10.822 1.00 78.12 101 ASN A N 1
ATOM 805 C CA . ASN A 1 101 ? 17.572 -8.774 -10.982 1.00 78.12 101 ASN A CA 1
ATOM 806 C C . ASN A 1 101 ? 18.775 -9.632 -11.385 1.00 78.12 101 ASN A C 1
ATOM 808 O O . ASN A 1 101 ? 19.085 -9.786 -12.567 1.00 78.12 101 ASN A O 1
ATOM 812 N N . ASN A 1 102 ? 19.465 -10.172 -10.388 1.00 80.12 102 ASN A N 1
ATOM 813 C CA . ASN A 1 102 ? 20.645 -11.006 -10.565 1.00 80.12 102 ASN A CA 1
ATOM 814 C C . ASN A 1 102 ? 20.577 -12.254 -9.686 1.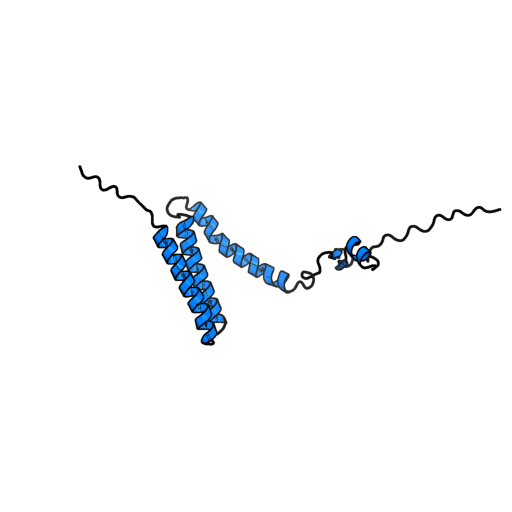00 80.12 102 ASN A C 1
ATOM 816 O O . ASN A 1 102 ? 19.879 -12.296 -8.674 1.00 80.12 102 ASN A O 1
ATOM 820 N N . ASN A 1 103 ? 21.314 -13.288 -10.087 1.00 79.69 103 ASN A N 1
ATOM 821 C CA . ASN A 1 103 ? 21.328 -14.550 -9.360 1.00 79.69 103 ASN A CA 1
ATOM 822 C C . ASN A 1 103 ? 21.910 -14.375 -7.950 1.00 79.69 103 ASN A C 1
ATOM 824 O O . ASN A 1 103 ? 22.815 -13.573 -7.713 1.00 79.69 103 ASN A O 1
ATOM 828 N N . ILE A 1 104 ? 21.405 -15.172 -7.009 1.00 74.56 104 ILE A N 1
ATOM 829 C CA . ILE A 1 104 ? 21.967 -15.256 -5.660 1.00 74.56 104 ILE A CA 1
ATOM 830 C C . ILE A 1 104 ? 23.409 -15.753 -5.790 1.00 74.56 104 ILE A C 1
ATOM 832 O O . ILE A 1 104 ? 23.664 -16.755 -6.458 1.00 74.56 104 ILE A O 1
ATOM 836 N N . GLY A 1 105 ? 24.349 -15.040 -5.171 1.00 73.25 105 GLY A N 1
ATOM 837 C CA . GLY A 1 105 ? 25.771 -15.326 -5.338 1.00 73.25 105 GLY A CA 1
ATOM 838 C C . GLY A 1 105 ? 26.487 -14.420 -6.338 1.00 73.25 105 GLY A C 1
ATOM 839 O O . GLY A 1 105 ? 27.618 -14.722 -6.703 1.00 73.25 105 GLY A O 1
ATOM 840 N N . THR A 1 106 ? 25.874 -13.312 -6.760 1.00 77.38 106 THR A N 1
ATOM 841 C CA . THR A 1 106 ? 26.557 -12.233 -7.484 1.00 77.38 106 THR A CA 1
ATOM 842 C C . THR A 1 106 ? 26.628 -10.956 -6.646 1.00 77.38 106 THR A C 1
ATOM 844 O O . THR A 1 106 ? 25.671 -10.621 -5.953 1.00 77.38 106 THR A O 1
ATOM 847 N N . SER A 1 107 ? 27.744 -10.235 -6.717 1.00 78.25 107 SER A N 1
ATOM 848 C CA . SER A 1 107 ? 27.971 -8.956 -6.042 1.00 78.25 107 SER A CA 1
ATOM 849 C C . SER A 1 107 ? 28.178 -7.841 -7.064 1.00 78.25 107 SER A C 1
ATOM 851 O O . SER A 1 107 ? 28.696 -8.072 -8.155 1.00 78.25 107 SER A O 1
ATOM 853 N N . PHE A 1 108 ? 27.789 -6.619 -6.710 1.00 80.25 108 PHE A N 1
ATOM 854 C CA . PHE A 1 108 ? 28.088 -5.439 -7.512 1.00 80.25 108 PHE A CA 1
ATOM 855 C C . PHE A 1 108 ? 29.540 -5.010 -7.272 1.00 80.25 108 PHE A C 1
ATOM 857 O O . PHE A 1 108 ? 29.918 -4.726 -6.135 1.00 80.25 108 PHE A O 1
ATOM 864 N N . ASP A 1 109 ? 30.353 -4.961 -8.327 1.00 80.62 109 ASP A N 1
ATOM 865 C CA . ASP A 1 109 ? 31.718 -4.444 -8.241 1.00 80.62 109 ASP A CA 1
ATOM 866 C C . ASP A 1 109 ? 31.736 -2.940 -8.580 1.00 80.62 109 ASP A C 1
ATOM 868 O O . ASP A 1 109 ? 31.499 -2.563 -9.734 1.00 80.62 109 ASP A O 1
ATOM 872 N N . PRO A 1 110 ? 32.033 -2.052 -7.609 1.00 77.31 110 PRO A N 1
ATOM 873 C CA . PRO A 1 110 ? 32.034 -0.609 -7.829 1.00 77.31 110 PRO A CA 1
ATOM 874 C C . PRO A 1 110 ? 33.154 -0.130 -8.766 1.00 77.31 110 PRO A C 1
ATOM 876 O O . PRO A 1 110 ? 33.086 1.002 -9.236 1.00 77.31 110 PRO A O 1
ATOM 879 N N . LYS A 1 111 ? 34.178 -0.951 -9.053 1.00 80.25 111 LYS A N 1
ATOM 880 C CA . LYS A 1 111 ? 35.293 -0.576 -9.942 1.00 80.25 111 LYS A CA 1
ATOM 881 C C . LYS A 1 111 ? 34.979 -0.818 -11.414 1.00 80.25 111 LYS A C 1
ATOM 883 O O . LYS A 1 111 ? 35.342 -0.009 -12.260 1.00 80.25 111 LYS A O 1
ATOM 888 N N . THR A 1 112 ? 34.319 -1.931 -11.717 1.00 75.31 112 THR A N 1
ATOM 889 C CA . THR A 1 112 ? 33.958 -2.324 -13.089 1.00 75.31 112 THR A CA 1
ATOM 890 C C . THR A 1 112 ? 32.527 -1.923 -13.446 1.00 75.31 112 THR A C 1
ATOM 892 O O . THR A 1 112 ? 32.164 -1.885 -14.621 1.00 75.31 112 THR A O 1
ATOM 895 N N . GLY A 1 113 ? 31.699 -1.610 -12.444 1.00 77.69 113 GLY A N 1
ATOM 896 C CA . GLY A 1 113 ? 30.286 -1.290 -12.620 1.00 77.69 113 GLY A CA 1
ATOM 897 C C . GLY A 1 113 ? 29.454 -2.485 -13.090 1.00 77.69 113 GLY A C 1
ATOM 898 O O . GLY A 1 113 ? 28.310 -2.290 -13.516 1.00 77.69 113 GLY A O 1
ATOM 899 N N . GLN A 1 114 ? 30.006 -3.700 -13.041 1.00 79.00 114 GLN A N 1
ATOM 900 C CA . GLN A 1 114 ? 29.357 -4.936 -13.460 1.00 79.00 114 GLN A CA 1
ATOM 901 C C . GLN A 1 114 ? 28.935 -5.779 -12.254 1.00 79.00 114 GLN A C 1
ATOM 903 O O . GLN A 1 114 ? 29.446 -5.638 -11.142 1.00 79.00 114 GLN A O 1
ATOM 908 N N . ILE A 1 115 ? 27.966 -6.659 -12.489 1.00 77.50 115 ILE A N 1
ATOM 909 C CA . ILE A 1 115 ? 27.562 -7.679 -11.527 1.00 77.50 115 ILE A CA 1
ATOM 910 C C . ILE A 1 115 ? 28.488 -8.876 -11.734 1.00 77.50 115 ILE A C 1
ATOM 912 O O . ILE A 1 115 ? 28.485 -9.479 -12.805 1.00 77.50 115 ILE A O 1
ATOM 916 N N . VAL A 1 116 ? 29.285 -9.204 -10.722 1.00 79.69 116 VAL A N 1
ATOM 917 C CA . VAL A 1 116 ? 30.270 -10.290 -10.768 1.00 79.69 116 VAL A CA 1
ATOM 918 C C . VAL A 1 116 ? 29.828 -11.442 -9.875 1.00 79.69 116 VAL A C 1
ATOM 920 O O . VAL A 1 116 ? 29.245 -11.221 -8.816 1.00 79.69 116 VAL A O 1
ATOM 923 N N . GLU A 1 117 ? 30.091 -12.687 -10.270 1.00 77.81 117 GLU A N 1
ATOM 924 C CA . GLU A 1 117 ? 29.862 -13.827 -9.374 1.00 77.81 117 GLU A CA 1
ATOM 925 C C . GLU A 1 117 ? 30.816 -13.755 -8.172 1.00 77.81 117 GLU A C 1
ATOM 927 O O . GLU A 1 117 ? 31.994 -13.414 -8.315 1.00 77.81 117 GLU A O 1
ATOM 932 N N . LEU A 1 118 ? 30.314 -14.076 -6.974 1.00 77.88 118 LEU A N 1
ATOM 933 C CA . LEU A 1 118 ? 31.159 -14.205 -5.795 1.00 77.88 118 LEU A CA 1
ATOM 934 C C . LEU A 1 118 ? 32.213 -15.293 -6.051 1.00 77.88 118 LEU A C 1
ATOM 936 O O . LEU A 1 118 ? 31.900 -16.326 -6.650 1.00 77.88 118 LEU A O 1
ATOM 940 N N . PRO A 1 119 ? 33.445 -15.111 -5.548 1.00 72.19 119 PRO A N 1
ATOM 941 C CA . PRO A 1 119 ?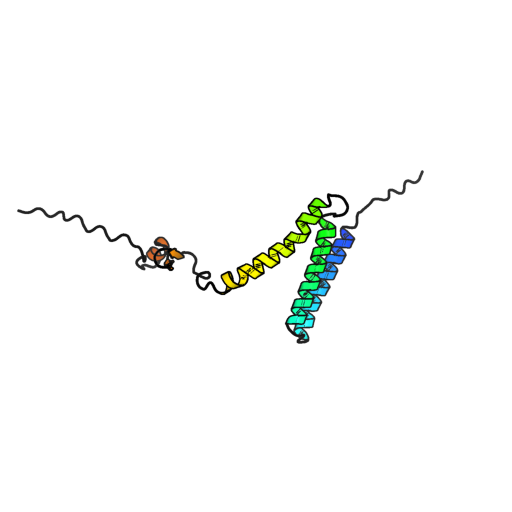 34.547 -16.026 -5.821 1.00 72.19 119 PRO A CA 1
ATOM 942 C C . PRO A 1 119 ? 34.267 -17.463 -5.364 1.00 72.19 119 PRO A C 1
ATOM 944 O O . PRO A 1 119 ? 34.712 -18.398 -6.022 1.00 72.19 119 PRO A O 1
ATOM 947 N N . GLU A 1 120 ? 33.476 -17.660 -4.303 1.00 72.69 120 GLU A N 1
ATOM 948 C CA . GLU A 1 120 ? 33.052 -18.997 -3.862 1.00 72.69 120 GLU A CA 1
ATOM 949 C C . GLU A 1 120 ? 32.128 -19.687 -4.882 1.00 72.69 120 GLU A C 1
ATOM 951 O O . GLU A 1 120 ? 32.257 -20.884 -5.145 1.00 72.69 120 GLU A O 1
ATOM 956 N N . VAL A 1 121 ? 31.206 -18.936 -5.489 1.00 71.81 121 VAL A N 1
ATOM 957 C CA . VAL A 1 121 ? 30.245 -19.466 -6.468 1.00 71.81 121 VAL A CA 1
ATOM 958 C C . VAL A 1 121 ? 30.934 -19.734 -7.802 1.00 71.81 121 VAL A C 1
ATOM 960 O O . VAL A 1 121 ? 30.726 -20.795 -8.392 1.00 71.81 121 VAL A O 1
ATOM 963 N N . ALA A 1 122 ? 31.817 -18.827 -8.225 1.00 70.06 122 ALA A N 1
ATOM 964 C CA . ALA A 1 122 ? 32.657 -19.003 -9.405 1.00 70.06 122 ALA A CA 1
ATOM 965 C C . ALA A 1 122 ? 33.555 -20.251 -9.267 1.00 70.06 122 ALA A C 1
ATOM 967 O O . ALA A 1 122 ? 33.588 -21.093 -10.167 1.00 70.06 122 ALA A O 1
ATOM 968 N N . ALA A 1 123 ? 34.179 -20.449 -8.095 1.00 71.50 123 ALA A N 1
ATOM 969 C CA . ALA A 1 123 ? 35.003 -21.623 -7.800 1.00 71.50 123 ALA A CA 1
ATOM 970 C C . ALA A 1 123 ? 34.208 -22.940 -7.833 1.00 71.50 123 ALA A C 1
ATOM 972 O O . ALA A 1 123 ? 34.688 -23.925 -8.390 1.00 71.50 123 ALA A O 1
ATOM 973 N N . ARG A 1 124 ? 32.970 -22.963 -7.311 1.00 73.75 124 ARG A N 1
ATOM 974 C CA . ARG A 1 124 ? 32.083 -24.142 -7.410 1.00 73.75 124 ARG A CA 1
ATOM 975 C C . ARG A 1 124 ? 31.676 -24.462 -8.849 1.00 73.75 124 ARG A C 1
ATOM 977 O O . ARG A 1 124 ? 31.490 -25.630 -9.172 1.00 73.75 124 ARG A O 1
ATOM 984 N N . LYS A 1 125 ? 31.531 -23.447 -9.705 1.00 71.50 125 LYS A N 1
ATOM 985 C CA . LYS A 1 125 ? 31.203 -23.611 -11.131 1.00 71.50 125 LYS A CA 1
ATOM 986 C C . LYS A 1 125 ? 32.424 -23.894 -12.015 1.00 71.50 125 LYS A C 1
ATOM 988 O O . LYS A 1 125 ? 32.254 -24.089 -13.214 1.00 71.50 125 LYS A O 1
ATOM 993 N N . GLY A 1 126 ? 33.638 -23.910 -11.456 1.00 67.56 126 GLY A N 1
ATOM 994 C CA . GLY A 1 126 ? 34.875 -24.066 -12.228 1.00 67.56 126 GLY A CA 1
ATOM 995 C C . GLY A 1 126 ? 35.190 -22.871 -13.138 1.00 67.56 126 GLY A C 1
ATOM 996 O O . GLY A 1 126 ? 35.965 -23.008 -14.081 1.00 67.56 126 GLY A O 1
ATOM 997 N N . VAL A 1 127 ? 34.590 -21.705 -12.877 1.00 66.00 127 VAL A N 1
ATOM 998 C CA . VAL A 1 127 ? 34.815 -20.461 -13.623 1.00 66.00 127 VAL A CA 1
ATOM 999 C C . VAL A 1 127 ? 35.805 -19.606 -12.835 1.00 66.00 127 VAL A C 1
ATOM 1001 O O . VAL A 1 127 ? 35.649 -19.417 -11.628 1.00 66.00 127 VAL A O 1
ATOM 1004 N N . LEU A 1 128 ? 36.844 -19.087 -13.494 1.00 59.53 128 LEU A N 1
ATOM 1005 C CA . LEU A 1 128 ? 37.811 -18.207 -12.836 1.00 59.53 128 LEU A CA 1
ATOM 1006 C C . LEU A 1 128 ? 37.105 -16.924 -12.364 1.00 59.53 128 LEU A C 1
ATOM 1008 O O . LEU A 1 128 ? 36.442 -16.270 -13.175 1.00 59.53 128 LEU A O 1
ATOM 1012 N N . PRO A 1 129 ? 37.228 -16.539 -11.080 1.00 58.34 129 PRO A N 1
ATOM 1013 C CA . PRO A 1 129 ? 36.598 -15.323 -10.599 1.00 58.34 129 PRO A CA 1
ATOM 1014 C C . PRO A 1 129 ? 37.203 -14.111 -11.306 1.00 58.34 129 PRO A C 1
ATOM 1016 O O . PRO A 1 129 ? 38.418 -14.022 -11.483 1.00 58.34 129 PRO A O 1
ATOM 1019 N N . HIS A 1 130 ? 36.350 -13.146 -11.656 1.00 58.03 130 HIS A N 1
ATOM 1020 C CA . HIS A 1 130 ? 36.727 -11.916 -12.368 1.00 58.03 130 HIS A CA 1
ATOM 1021 C C . HIS A 1 130 ? 37.777 -11.067 -11.620 1.00 58.03 130 HIS A C 1
ATOM 1023 O O . HIS A 1 130 ? 38.377 -10.168 -12.195 1.00 58.03 130 HIS A O 1
ATOM 1029 N N . ASN A 1 131 ? 38.026 -11.381 -10.344 1.00 58.19 131 ASN A N 1
ATOM 1030 C CA . ASN A 1 131 ? 39.015 -10.735 -9.493 1.00 58.19 131 ASN A CA 1
ATOM 1031 C C . ASN A 1 131 ? 39.858 -11.770 -8.722 1.00 58.19 131 ASN A C 1
ATOM 1033 O O . ASN A 1 131 ? 40.064 -11.648 -7.513 1.00 58.19 131 ASN A O 1
ATOM 1037 N N . ALA A 1 132 ? 40.278 -12.847 -9.396 1.00 54.19 132 ALA A N 1
ATOM 1038 C CA . ALA A 1 132 ? 41.238 -13.782 -8.821 1.00 54.19 132 ALA A CA 1
ATOM 1039 C C . ALA A 1 132 ? 42.514 -13.006 -8.444 1.00 54.19 132 ALA A C 1
ATOM 1041 O O . ALA A 1 132 ? 43.069 -12.323 -9.312 1.00 54.19 132 ALA A O 1
ATOM 1042 N N . PRO A 1 133 ? 43.011 -13.085 -7.193 1.00 51.00 133 PRO A N 1
ATOM 1043 C CA . PRO A 1 133 ? 44.362 -12.621 -6.923 1.00 51.00 133 PRO A CA 1
ATOM 1044 C C . PRO A 1 133 ? 45.286 -13.365 -7.889 1.00 51.00 133 PRO A C 1
ATOM 1046 O O . PRO A 1 133 ? 45.191 -14.590 -8.003 1.00 51.00 133 PRO A O 1
ATOM 1049 N N . ALA A 1 134 ? 46.112 -12.616 -8.628 1.00 50.78 134 ALA A N 1
ATOM 1050 C CA . ALA A 1 134 ? 47.075 -13.193 -9.558 1.00 50.78 134 ALA A CA 1
ATOM 1051 C C . ALA A 1 134 ? 47.793 -14.354 -8.854 1.00 50.78 134 ALA A C 1
ATOM 1053 O O . ALA A 1 134 ? 48.185 -14.180 -7.691 1.00 50.78 134 ALA A O 1
ATOM 1054 N N . PRO A 1 135 ? 47.924 -15.534 -9.493 1.00 45.19 135 PRO A N 1
ATOM 1055 C CA . PRO A 1 135 ? 48.615 -16.647 -8.869 1.00 45.19 135 PRO A CA 1
ATOM 1056 C C . PRO A 1 135 ? 49.997 -16.138 -8.473 1.00 45.19 135 PRO A C 1
ATOM 1058 O O . PRO A 1 135 ? 50.766 -15.704 -9.333 1.00 45.19 135 PRO A O 1
ATOM 1061 N N . LYS A 1 136 ? 50.282 -16.114 -7.164 1.00 46.28 136 LYS A N 1
ATOM 1062 C CA . LYS A 1 136 ? 51.641 -15.884 -6.681 1.00 46.28 136 LYS A CA 1
ATOM 1063 C C . LYS A 1 136 ? 52.481 -16.957 -7.353 1.00 46.28 136 LYS A C 1
ATOM 1065 O O . LYS A 1 136 ? 52.275 -18.144 -7.104 1.00 46.28 136 LYS A O 1
ATOM 1070 N N . GLY A 1 137 ? 53.307 -16.509 -8.295 1.00 42.44 137 GLY A N 1
ATOM 1071 C CA . GLY A 1 137 ? 54.180 -17.361 -9.072 1.00 42.44 137 GLY A CA 1
ATOM 1072 C C . GLY A 1 137 ? 54.951 -18.271 -8.137 1.00 42.44 137 GLY A C 1
ATOM 1073 O O . GLY A 1 137 ? 55.396 -17.843 -7.073 1.00 42.44 137 GLY A O 1
ATOM 1074 N N . ALA A 1 138 ? 55.024 -19.525 -8.565 1.00 44.16 138 ALA A N 1
ATOM 1075 C CA . ALA A 1 138 ? 55.874 -20.564 -8.035 1.00 44.16 138 ALA A CA 1
ATOM 1076 C C . ALA A 1 138 ? 57.179 -19.996 -7.469 1.00 44.16 138 ALA A C 1
ATOM 1078 O O . ALA A 1 138 ? 57.922 -19.309 -8.175 1.00 44.16 138 ALA A O 1
ATOM 1079 N N . ASP A 1 139 ? 57.446 -20.321 -6.207 1.00 42.09 139 ASP A N 1
ATOM 1080 C CA . ASP A 1 139 ? 58.769 -20.222 -5.619 1.00 42.09 139 ASP A CA 1
ATOM 1081 C C . ASP A 1 139 ? 59.764 -20.926 -6.551 1.00 42.09 139 ASP A C 1
ATOM 1083 O O . ASP A 1 139 ? 59.782 -22.152 -6.681 1.00 42.09 139 ASP A O 1
ATOM 1087 N N . ALA A 1 140 ? 60.575 -20.129 -7.245 1.00 41.75 140 ALA A N 1
ATOM 1088 C CA . ALA A 1 140 ? 61.728 -20.586 -7.998 1.00 41.75 140 ALA A CA 1
ATOM 1089 C C . ALA A 1 140 ? 62.817 -21.018 -7.005 1.00 41.75 140 ALA A C 1
ATOM 1091 O O . ALA A 1 140 ? 63.757 -20.282 -6.717 1.00 41.75 140 ALA A O 1
ATOM 1092 N N . GLY A 1 141 ? 62.662 -22.219 -6.453 1.00 42.53 141 GLY A N 1
ATOM 1093 C CA . GLY A 1 141 ? 63.728 -22.959 -5.791 1.00 42.53 141 GLY A CA 1
ATOM 1094 C C . GLY A 1 141 ? 64.419 -23.870 -6.801 1.00 42.53 141 GLY A C 1
ATOM 1095 O O . GLY A 1 141 ? 63.925 -24.954 -7.092 1.00 42.53 141 GLY A O 1
ATOM 1096 N N . GLY A 1 142 ? 65.559 -23.436 -7.336 1.00 34.22 142 GLY A N 1
ATOM 1097 C CA . GLY A 1 142 ? 66.397 -24.241 -8.224 1.00 34.22 142 GLY A CA 1
ATOM 1098 C C . GLY A 1 142 ? 67.830 -23.732 -8.199 1.00 34.22 142 GLY A C 1
ATOM 1099 O O . GLY A 1 142 ? 68.166 -22.788 -8.905 1.00 34.22 142 GLY A O 1
ATOM 1100 N N . ALA A 1 143 ? 68.633 -24.329 -7.321 1.00 37.09 143 ALA A N 1
ATOM 1101 C CA . ALA A 1 143 ? 70.025 -24.000 -7.067 1.00 37.09 143 ALA A CA 1
ATOM 1102 C C . ALA A 1 143 ? 70.892 -24.108 -8.333 1.00 37.09 143 ALA A C 1
ATOM 1104 O O . ALA A 1 143 ? 70.798 -25.079 -9.085 1.00 37.09 143 ALA A O 1
ATOM 1105 N N . ALA A 1 144 ? 71.745 -23.101 -8.530 1.00 39.50 144 ALA A N 1
ATOM 1106 C CA . ALA A 1 144 ? 72.860 -23.147 -9.461 1.00 39.50 144 ALA A CA 1
ATOM 1107 C C . ALA A 1 144 ? 73.978 -24.042 -8.903 1.00 39.50 144 ALA A C 1
ATOM 1109 O O . ALA A 1 144 ? 74.194 -24.111 -7.691 1.00 39.50 144 ALA A O 1
ATOM 1110 N N . HIS A 1 145 ? 74.620 -24.726 -9.841 1.00 36.66 145 HIS A N 1
ATOM 1111 C CA . HIS A 1 145 ? 75.760 -25.621 -9.702 1.00 36.66 145 HIS A CA 1
ATOM 1112 C C . HIS A 1 145 ? 77.071 -24.867 -9.433 1.00 36.66 145 HIS A C 1
ATOM 1114 O O . HIS A 1 145 ? 77.139 -23.668 -9.790 1.00 36.66 145 HIS A O 1
#

Sequence (145 aa):
MSGHDEHKNFNANKIFLWLFIFTAVEVAWGILGHKWHVGKPLLWGGLLFFALLKGVLILQYFMHFRFEGWIVKGLIAPTPILIAVIITVLSPDVACNGKLNNNIGTSFDPKTGQIVELPEVAARKGVLPHNAPAPKGADAGGAAH